Protein AF-A0AAW5AXP6-F1 (afdb_monomer)

Organism: Phocaeicola vulgatus (NCBI:txid821)

Radius of gyration: 20.35 Å; Cα contacts (8 Å, |Δi|>4): 38; chains: 1; bounding box: 52×45×54 Å

Solvent-accessible surface area (backbone atoms only — not comparable to full-atom values): 6109 Å² total; per-residue (Å²): 134,83,85,73,76,90,80,73,58,66,54,78,77,42,66,48,64,52,76,54,97,79,28,42,34,30,68,86,73,47,79,47,78,80,80,91,79,89,75,81,63,88,90,73,67,51,72,70,58,48,50,54,52,51,54,48,51,53,52,59,60,69,71,51,62,88,90,67,82,88,84,87,84,87,83,89,79,90,78,84,88,72,82,89,74,133

Foldseek 3Di:
DDPDPPDDDPVVVAQFDDQDPQWTAGVVGDIHHDDDDDDDDPPPDDPVRVVVVVVVVVVVVVPDDPPDDDDDDDDDDDDDDDDPDD

Structure (mmCIF, N/CA/C/O backbone):
data_AF-A0AAW5AXP6-F1
#
_entry.id   AF-A0AAW5AXP6-F1
#
loop_
_atom_site.group_PDB
_atom_site.id
_atom_site.type_symbol
_atom_site.label_atom_id
_atom_site.label_alt_id
_atom_site.label_comp_id
_atom_site.label_asym_id
_atom_site.label_entity_id
_atom_site.label_seq_id
_atom_site.pdbx_PDB_ins_code
_atom_site.Cartn_x
_atom_site.Cartn_y
_atom_site.Cartn_z
_atom_site.occupancy
_atom_site.B_iso_or_equiv
_atom_site.auth_seq_id
_atom_site.auth_comp_id
_atom_site.auth_asym_id
_atom_site.auth_atom_id
_atom_site.pdbx_PDB_model_num
ATOM 1 N N . MET A 1 1 ? 2.091 36.198 -33.650 1.00 42.72 1 MET A N 1
ATOM 2 C CA . MET A 1 1 ? 2.784 35.017 -33.090 1.00 42.72 1 MET A CA 1
ATOM 3 C C . MET A 1 1 ? 1.769 34.245 -32.262 1.00 42.72 1 MET A C 1
ATOM 5 O O . MET A 1 1 ? 1.231 34.817 -31.324 1.00 42.72 1 MET A O 1
ATOM 9 N N . ARG A 1 2 ? 1.387 33.028 -32.673 1.00 45.03 2 ARG A N 1
ATOM 10 C CA . ARG A 1 2 ? 0.414 32.216 -31.922 1.00 45.03 2 ARG A CA 1
ATOM 11 C C . ARG A 1 2 ? 1.119 31.653 -30.690 1.00 45.03 2 ARG A C 1
ATOM 13 O O . ARG A 1 2 ? 2.152 31.011 -30.837 1.00 45.03 2 ARG A O 1
ATOM 20 N N . ASN A 1 3 ? 0.578 31.919 -29.503 1.00 51.81 3 ASN A N 1
ATOM 21 C CA . ASN A 1 3 ? 0.983 31.236 -28.278 1.00 51.81 3 ASN A CA 1
ATOM 22 C C . ASN A 1 3 ? 0.705 29.740 -28.464 1.00 51.81 3 ASN A C 1
ATOM 24 O O . ASN A 1 3 ? -0.450 29.318 -28.472 1.00 51.81 3 ASN A O 1
ATOM 28 N N . VAL A 1 4 ? 1.756 28.951 -28.672 1.00 59.19 4 VAL A N 1
ATOM 29 C CA . VAL A 1 4 ? 1.670 27.494 -28.591 1.00 59.19 4 VAL A CA 1
ATOM 30 C C . VAL A 1 4 ? 1.669 27.183 -27.102 1.00 59.19 4 VAL A C 1
ATOM 32 O O . VAL A 1 4 ? 2.673 27.401 -26.426 1.00 59.19 4 VAL A O 1
ATOM 35 N N . LEU A 1 5 ? 0.527 26.754 -26.564 1.00 61.12 5 LEU A N 1
ATOM 36 C CA . LEU A 1 5 ? 0.470 26.233 -25.202 1.00 61.12 5 LEU A CA 1
ATOM 37 C C . LEU A 1 5 ? 1.541 25.137 -25.084 1.00 61.12 5 LEU A C 1
ATOM 39 O O . LEU A 1 5 ? 1.537 24.197 -25.878 1.00 61.12 5 LEU A O 1
ATOM 43 N N . LYS A 1 6 ? 2.464 25.258 -24.117 1.00 69.00 6 LYS A N 1
ATOM 44 C CA . LYS A 1 6 ? 3.421 24.200 -23.735 1.00 69.00 6 LYS A CA 1
ATOM 45 C C . LYS A 1 6 ? 2.673 23.050 -23.040 1.00 69.00 6 LYS A C 1
ATOM 47 O O . LYS A 1 6 ? 2.942 22.725 -21.889 1.00 69.00 6 LYS A O 1
ATOM 52 N N . ALA A 1 7 ? 1.669 22.492 -23.704 1.00 71.94 7 ALA A N 1
ATOM 53 C CA . ALA A 1 7 ? 1.040 21.259 -23.280 1.00 71.94 7 ALA A CA 1
ATOM 54 C C . ALA A 1 7 ? 1.984 20.122 -23.677 1.00 71.94 7 ALA A C 1
ATOM 56 O O . ALA A 1 7 ? 2.290 19.922 -24.851 1.00 71.94 7 ALA A O 1
ATOM 57 N N . GLU A 1 8 ? 2.502 19.431 -22.675 1.00 75.62 8 GLU A N 1
ATOM 58 C CA . GLU A 1 8 ? 3.395 18.290 -22.811 1.00 75.62 8 GLU A CA 1
ATOM 59 C C . GLU A 1 8 ? 2.703 17.119 -22.118 1.00 75.62 8 GLU A C 1
ATOM 61 O O . GLU A 1 8 ? 2.028 17.320 -21.104 1.00 75.62 8 GLU A O 1
ATOM 66 N N . THR A 1 9 ? 2.792 15.919 -22.689 1.00 81.88 9 THR A N 1
ATOM 67 C CA . THR A 1 9 ? 2.078 14.766 -22.138 1.00 81.88 9 THR A CA 1
ATOM 68 C C . THR A 1 9 ? 2.714 14.319 -20.822 1.00 81.88 9 THR A C 1
ATOM 70 O O . THR A 1 9 ? 3.894 14.583 -20.556 1.00 81.88 9 THR A O 1
ATOM 73 N N . LEU A 1 10 ? 1.930 13.661 -19.968 1.00 82.44 10 LEU A N 1
ATOM 74 C CA . LEU A 1 10 ? 2.378 13.254 -18.638 1.00 82.44 10 LEU A CA 1
ATOM 75 C C . LEU A 1 10 ? 3.585 12.308 -18.723 1.00 82.4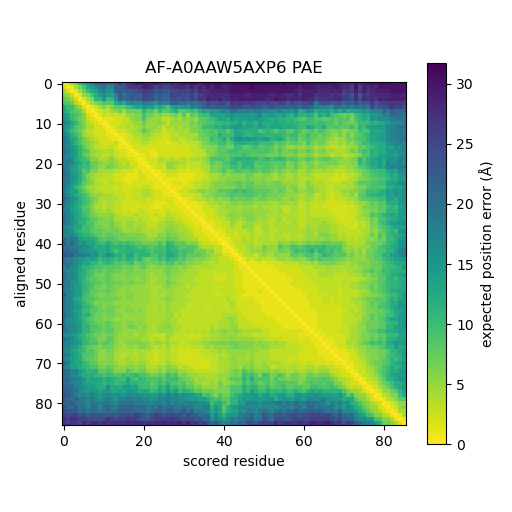4 10 LEU A C 1
ATOM 77 O O . LEU A 1 10 ? 4.548 12.474 -17.980 1.00 82.44 10 LEU A O 1
ATOM 81 N N . GLU A 1 11 ? 3.586 11.396 -19.694 1.00 82.50 11 GLU A N 1
ATOM 82 C CA . GLU A 1 11 ? 4.649 10.409 -19.931 1.00 82.50 11 GLU A CA 1
ATOM 83 C C . GLU A 1 11 ? 5.953 11.045 -20.416 1.00 82.50 11 GLU A C 1
ATOM 85 O O . GLU A 1 11 ? 7.029 10.454 -20.322 1.00 82.50 11 GLU A O 1
ATOM 90 N N . ARG A 1 12 ? 5.882 12.260 -20.964 1.00 80.62 12 ARG A N 1
ATOM 91 C CA . ARG A 1 12 ? 7.065 13.020 -21.364 1.00 80.62 12 ARG A CA 1
ATOM 92 C C . ARG A 1 12 ? 7.663 13.801 -20.191 1.00 80.62 12 ARG A C 1
ATOM 94 O O . ARG A 1 12 ? 8.867 14.035 -20.180 1.00 80.62 12 ARG A O 1
ATOM 101 N N . ARG A 1 13 ? 6.840 14.174 -19.209 1.00 84.94 13 ARG A N 1
ATOM 102 C CA . ARG A 1 13 ? 7.237 14.960 -18.030 1.00 84.94 13 ARG A CA 1
ATOM 103 C C . ARG A 1 13 ? 7.653 14.097 -16.836 1.00 84.94 13 ARG A C 1
ATOM 105 O O . ARG A 1 13 ? 8.496 14.520 -16.053 1.00 84.94 13 ARG A O 1
ATOM 112 N N . PHE A 1 14 ? 7.067 12.911 -16.717 1.00 85.69 14 PHE A N 1
ATOM 113 C CA . PHE A 1 14 ? 7.336 11.916 -15.682 1.00 85.69 14 PHE A CA 1
ATOM 114 C C . PHE A 1 14 ? 7.900 10.638 -16.316 1.00 85.69 14 PHE A C 1
ATOM 116 O O . PHE A 1 14 ? 7.656 10.395 -17.500 1.00 85.69 14 PHE A O 1
ATOM 123 N N . PRO A 1 15 ? 8.636 9.797 -15.568 1.00 88.25 15 PRO A N 1
ATOM 124 C CA . PRO A 1 15 ? 9.218 8.560 -16.090 1.00 88.25 15 PRO A CA 1
ATOM 125 C C . PRO A 1 15 ? 8.164 7.451 -16.273 1.00 88.25 15 PRO A C 1
ATOM 127 O O . PRO A 1 15 ? 8.374 6.325 -15.852 1.00 88.25 15 PRO A O 1
ATOM 130 N N . LEU A 1 16 ? 7.018 7.745 -16.894 1.00 90.81 16 LEU A N 1
ATOM 131 C CA . LEU A 1 16 ? 5.960 6.769 -17.170 1.00 90.81 16 LEU A CA 1
ATOM 132 C C . LEU A 1 16 ? 6.221 6.093 -18.518 1.00 90.81 16 LEU A C 1
ATOM 134 O O . LEU A 1 16 ? 6.447 6.780 -19.519 1.00 90.81 16 LEU A O 1
ATOM 138 N N . LEU A 1 17 ? 6.190 4.763 -18.540 1.00 91.81 17 LEU A N 1
ATOM 139 C CA . LEU A 1 17 ? 6.309 3.958 -19.753 1.00 91.81 17 LEU A CA 1
ATOM 140 C C . LEU A 1 17 ? 4.929 3.516 -20.252 1.00 91.81 17 LEU A C 1
ATOM 142 O O . LEU A 1 17 ? 4.563 3.827 -21.383 1.00 91.81 17 LEU A O 1
ATOM 146 N N . SER A 1 18 ? 4.165 2.820 -19.411 1.00 91.81 18 SER A N 1
ATOM 147 C CA . SER A 1 18 ? 2.835 2.299 -19.742 1.00 91.81 18 SER A CA 1
ATOM 148 C C . SER A 1 18 ? 2.012 2.028 -18.477 1.00 91.81 18 SER A C 1
ATOM 150 O O . SER A 1 18 ? 2.530 2.040 -17.358 1.00 91.81 18 SER A O 1
ATOM 152 N N . VAL A 1 19 ? 0.708 1.801 -18.659 1.00 91.31 19 VAL A N 1
ATOM 153 C CA . VAL A 1 19 ? -0.176 1.252 -17.624 1.00 91.31 19 VAL A CA 1
ATOM 154 C C . VAL A 1 19 ? -0.703 -0.082 -18.129 1.00 91.31 19 VAL A C 1
ATOM 156 O O . VAL A 1 19 ? -1.415 -0.131 -19.131 1.00 91.31 19 VAL A O 1
ATOM 159 N N . GLU A 1 20 ? -0.350 -1.160 -17.441 1.00 89.56 20 GLU A N 1
ATOM 160 C CA . GLU A 1 20 ? -0.637 -2.535 -17.845 1.00 89.56 20 GLU A CA 1
ATOM 161 C C . GLU A 1 20 ? -1.235 -3.290 -16.665 1.00 89.56 20 GLU A C 1
ATOM 163 O O . GLU A 1 20 ? -0.696 -3.264 -15.562 1.00 89.56 20 GLU A O 1
ATOM 168 N N . ASN A 1 21 ? -2.383 -3.940 -16.875 1.00 88.38 21 ASN A N 1
ATOM 169 C CA . ASN A 1 21 ? -3.044 -4.767 -15.858 1.00 88.38 21 ASN A CA 1
ATOM 170 C C . ASN A 1 21 ? -3.263 -4.047 -14.506 1.00 88.38 21 ASN A C 1
ATOM 172 O O . ASN A 1 21 ? -3.207 -4.670 -13.450 1.00 88.38 21 ASN A O 1
ATOM 176 N N . GLY A 1 22 ? -3.504 -2.730 -14.532 1.00 85.56 22 GLY A N 1
ATOM 177 C CA . GLY A 1 22 ? -3.684 -1.911 -13.325 1.00 85.56 22 GLY A CA 1
ATOM 178 C C . GLY A 1 22 ? -2.383 -1.515 -12.613 1.00 85.56 22 GLY A C 1
ATOM 179 O O . GLY A 1 22 ? -2.436 -0.916 -11.543 1.00 85.56 22 GLY A O 1
ATOM 180 N N . CYS A 1 23 ? -1.227 -1.816 -13.201 1.00 91.06 23 CYS A N 1
ATOM 181 C CA . CYS A 1 23 ? 0.088 -1.426 -12.708 1.00 91.06 23 CYS A CA 1
ATOM 182 C C . CYS A 1 23 ? 0.683 -0.327 -13.592 1.00 91.06 23 CYS A C 1
ATOM 184 O O . CYS A 1 23 ? 0.494 -0.319 -14.808 1.00 91.06 23 CYS A O 1
ATOM 186 N N . ILE A 1 24 ? 1.429 0.590 -12.985 1.00 92.81 24 ILE A N 1
ATOM 187 C CA . ILE A 1 24 ? 2.207 1.603 -13.697 1.00 92.81 24 ILE A CA 1
ATOM 188 C C . ILE A 1 24 ? 3.618 1.056 -13.889 1.00 92.81 24 ILE A C 1
ATOM 190 O O . ILE A 1 24 ? 4.269 0.664 -12.919 1.00 92.81 24 ILE A O 1
ATOM 194 N N . VAL A 1 25 ? 4.091 1.066 -15.131 1.00 93.94 25 VAL A N 1
ATOM 195 C CA . VAL A 1 25 ? 5.463 0.700 -15.486 1.00 93.94 25 VAL A CA 1
ATOM 196 C C . VAL A 1 25 ? 6.252 1.980 -15.733 1.00 93.94 25 VAL A C 1
ATOM 198 O O . VAL A 1 25 ? 5.817 2.841 -16.506 1.00 93.94 25 VAL A O 1
ATOM 201 N N . SER A 1 26 ? 7.397 2.130 -15.068 1.00 93.38 26 SER A N 1
ATOM 202 C CA . SER A 1 26 ? 8.288 3.275 -15.259 1.00 93.38 26 SER A CA 1
ATOM 203 C C . SER A 1 26 ? 9.294 3.027 -16.390 1.00 93.38 26 SER A C 1
ATOM 205 O O . SER A 1 26 ? 9.586 1.890 -16.765 1.00 93.38 26 SER A O 1
ATOM 207 N N . LYS A 1 27 ? 9.861 4.103 -16.944 1.00 93.12 27 LYS A N 1
ATOM 208 C CA . LYS A 1 27 ? 10.966 4.019 -17.921 1.00 93.12 27 LYS A CA 1
ATOM 209 C C . LYS A 1 27 ? 12.255 3.464 -17.314 1.00 93.12 27 LYS A C 1
ATOM 211 O O . LYS A 1 27 ? 13.089 2.948 -18.052 1.00 93.12 27 LYS A O 1
ATOM 216 N N . ASP A 1 28 ? 12.378 3.550 -15.996 1.00 91.81 28 ASP A N 1
ATOM 217 C CA . ASP A 1 28 ? 13.516 3.068 -15.217 1.00 91.81 28 ASP A CA 1
ATOM 218 C C . ASP A 1 28 ? 13.309 1.613 -14.741 1.00 91.81 28 ASP A C 1
ATOM 220 O O . ASP A 1 28 ? 14.091 1.098 -13.948 1.00 91.81 28 ASP A O 1
ATOM 224 N N . ALA A 1 29 ? 12.292 0.930 -15.291 1.00 89.12 29 ALA A N 1
ATOM 225 C CA . ALA A 1 29 ? 11.903 -0.451 -14.999 1.00 89.12 29 ALA A CA 1
ATOM 226 C C . ALA A 1 29 ? 11.347 -0.688 -13.581 1.00 89.12 29 ALA A C 1
ATOM 228 O O . ALA A 1 29 ? 11.346 -1.820 -13.095 1.00 89.12 29 ALA A O 1
ATOM 229 N N . ASP A 1 30 ? 10.800 0.351 -12.950 1.00 91.00 30 ASP A N 1
ATOM 230 C CA . ASP A 1 30 ? 10.030 0.212 -11.715 1.00 91.00 30 ASP A CA 1
ATOM 231 C C . ASP A 1 30 ? 8.590 -0.213 -12.016 1.00 91.00 30 ASP A C 1
ATOM 233 O O . ASP A 1 30 ? 7.961 0.258 -12.970 1.00 91.00 30 ASP A O 1
ATOM 237 N N . LEU A 1 31 ? 8.038 -1.057 -11.145 1.00 92.31 31 LEU A N 1
ATOM 238 C CA . LEU A 1 31 ? 6.636 -1.457 -11.169 1.00 92.31 31 LEU A CA 1
ATOM 239 C C . LEU A 1 31 ? 5.916 -0.852 -9.963 1.00 92.31 31 LEU A C 1
ATOM 241 O O . LEU A 1 31 ? 6.262 -1.140 -8.819 1.00 92.31 31 LEU A O 1
ATOM 245 N N . THR A 1 32 ? 4.897 -0.031 -10.210 1.00 93.12 32 THR A 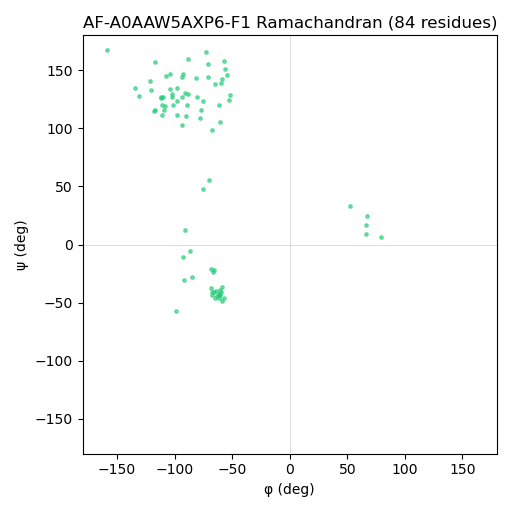N 1
ATOM 246 C CA . THR A 1 32 ? 4.067 0.565 -9.155 1.00 93.12 32 THR A CA 1
ATOM 247 C C . THR A 1 32 ? 2.655 -0.001 -9.210 1.00 93.12 32 THR A C 1
ATOM 249 O O . THR A 1 32 ? 1.990 0.065 -10.245 1.00 93.12 32 THR A O 1
ATOM 252 N N . VAL A 1 33 ? 2.177 -0.512 -8.077 1.00 91.62 33 VAL A N 1
ATOM 253 C CA . VAL A 1 33 ? 0.793 -0.970 -7.898 1.00 91.62 33 VAL A CA 1
ATOM 254 C C . VAL A 1 33 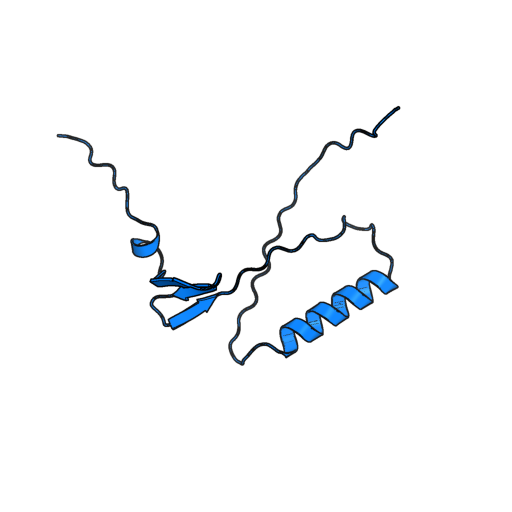? 0.096 -0.023 -6.930 1.00 91.62 33 VAL A C 1
ATOM 256 O O . VAL A 1 33 ? 0.598 0.216 -5.832 1.00 91.62 33 VAL A O 1
ATOM 259 N N . ALA A 1 34 ? -1.043 0.529 -7.343 1.00 90.31 34 ALA A N 1
ATOM 260 C CA . ALA A 1 34 ? -1.839 1.431 -6.521 1.00 90.31 34 ALA A CA 1
ATOM 261 C C . ALA A 1 34 ? -3.072 0.703 -5.981 1.00 90.31 34 ALA A C 1
ATOM 263 O O . ALA A 1 34 ? -3.779 0.029 -6.728 1.00 90.31 34 ALA A O 1
ATOM 264 N N . PHE A 1 35 ? -3.334 0.871 -4.686 1.00 87.81 35 PHE A N 1
ATOM 265 C CA . PHE A 1 35 ? -4.518 0.340 -4.023 1.00 87.81 35 PHE A CA 1
ATOM 266 C C . PHE A 1 35 ? -5.308 1.490 -3.416 1.00 87.81 35 PHE A C 1
ATOM 268 O O . PHE A 1 35 ? -4.742 2.349 -2.739 1.00 87.81 35 PHE A O 1
ATOM 275 N N . GLU A 1 36 ? -6.615 1.478 -3.642 1.00 89.25 36 GLU A N 1
ATOM 276 C CA . GLU A 1 36 ? -7.552 2.323 -2.916 1.00 89.25 36 GLU A CA 1
ATOM 277 C C . GLU A 1 36 ? -8.051 1.555 -1.692 1.00 89.25 36 GLU A C 1
ATOM 279 O O . GLU A 1 36 ? -8.435 0.387 -1.794 1.00 89.25 36 GLU A O 1
ATOM 284 N N . VAL A 1 37 ? -8.001 2.196 -0.527 1.00 87.12 37 VAL A N 1
ATOM 285 C CA . VAL A 1 37 ? -8.474 1.624 0.735 1.00 87.12 37 VAL A CA 1
ATOM 286 C C . VAL A 1 37 ? -9.309 2.656 1.475 1.00 87.12 37 VAL A C 1
ATOM 288 O O . VAL A 1 37 ? -8.906 3.811 1.604 1.00 87.12 37 VAL A O 1
ATOM 291 N N . GLU A 1 38 ? -10.458 2.230 1.988 1.00 86.56 38 GLU A N 1
ATOM 292 C CA . GLU A 1 38 ? -11.268 3.033 2.898 1.00 86.56 38 GLU A CA 1
ATOM 293 C C . GLU A 1 38 ? -10.815 2.742 4.331 1.00 86.56 38 GLU A C 1
ATOM 295 O O . GLU A 1 38 ? -10.813 1.591 4.777 1.00 86.56 38 GLU A O 1
ATOM 300 N N . LEU A 1 39 ? -10.360 3.780 5.034 1.00 84.88 39 LEU A N 1
ATOM 301 C CA . LEU A 1 39 ? -9.965 3.661 6.431 1.00 84.88 39 LEU A CA 1
ATOM 302 C C . LEU A 1 39 ? -11.139 4.002 7.352 1.00 84.88 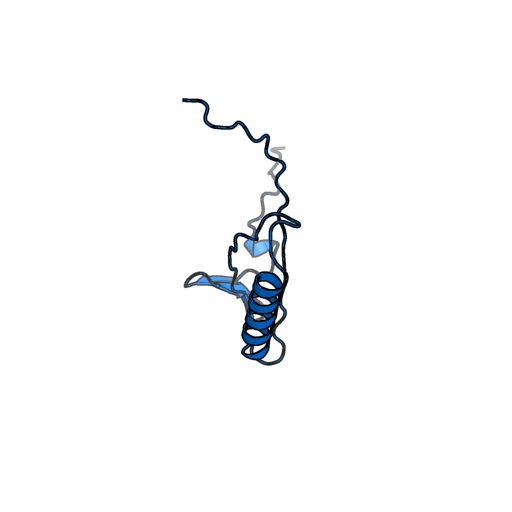39 LEU A C 1
ATOM 304 O O . LEU A 1 39 ? -11.921 4.895 7.025 1.00 84.88 39 LEU A O 1
ATOM 308 N N . PRO A 1 40 ? -11.231 3.352 8.527 1.00 84.31 40 PRO A N 1
ATOM 309 C CA . PR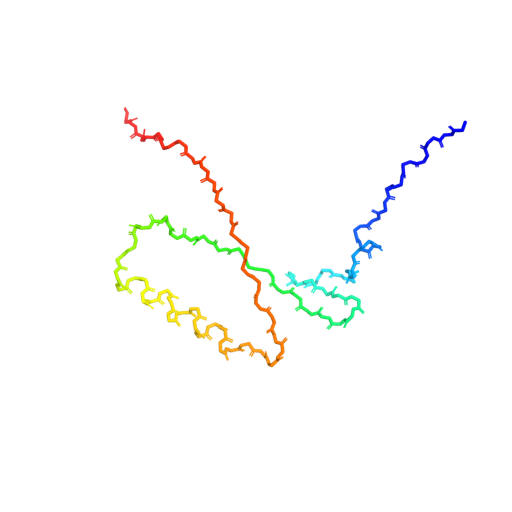O A 1 40 ? -12.198 3.733 9.544 1.00 84.31 40 PRO A CA 1
ATOM 310 C C . PRO A 1 40 ? -12.049 5.202 9.940 1.00 84.31 40 PRO A C 1
ATOM 312 O O . PRO A 1 40 ? -10.944 5.757 9.933 1.00 84.31 40 PRO A O 1
ATOM 315 N N . GLU A 1 41 ? -13.155 5.811 10.361 1.00 81.62 41 GLU A N 1
ATOM 316 C CA . GLU A 1 41 ? -13.128 7.160 10.911 1.00 81.62 41 GLU A CA 1
ATOM 317 C C . GLU A 1 41 ? -12.209 7.213 12.143 1.00 81.62 41 GLU A C 1
ATOM 319 O O . GLU A 1 41 ? -12.135 6.282 12.956 1.00 81.62 41 GLU A O 1
ATOM 324 N N . LEU A 1 42 ? -11.481 8.322 12.275 1.00 76.00 42 LEU A N 1
ATOM 325 C CA . LEU A 1 42 ? -10.556 8.544 13.379 1.00 76.00 42 LEU A CA 1
ATOM 326 C C . LEU A 1 42 ? -11.255 8.307 14.724 1.00 76.00 42 LEU A C 1
ATOM 328 O O . LEU A 1 42 ? -12.298 8.886 15.006 1.00 76.00 42 LEU A O 1
ATOM 332 N N . TYR A 1 43 ? -10.636 7.479 15.567 1.00 78.50 43 TYR A N 1
ATOM 333 C CA . TYR A 1 43 ? -11.106 7.149 16.919 1.00 78.50 43 TYR A CA 1
ATOM 334 C C . TYR A 1 43 ? -12.422 6.359 17.006 1.00 78.50 43 TYR A C 1
ATOM 336 O O . TYR A 1 43 ? -13.004 6.284 18.086 1.00 78.50 43 TYR A O 1
ATOM 344 N N . THR A 1 44 ? -12.872 5.733 15.916 1.00 86.00 44 THR A N 1
ATOM 345 C CA . THR A 1 44 ? -14.081 4.882 15.935 1.00 86.00 44 THR A CA 1
ATOM 346 C C . THR A 1 44 ? -13.809 3.401 16.192 1.00 86.00 44 THR A C 1
ATOM 348 O O . THR A 1 44 ? -14.745 2.653 16.456 1.00 86.00 44 THR A O 1
ATOM 351 N N . VAL A 1 45 ? -12.542 2.976 16.159 1.00 90.31 45 VAL A N 1
ATOM 352 C CA . VAL A 1 45 ? -12.148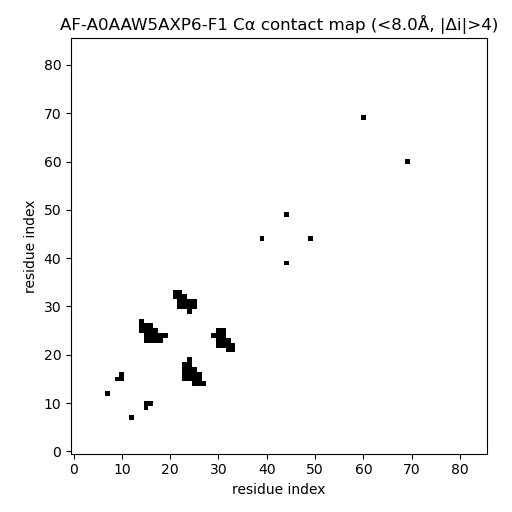 1.568 16.315 1.00 90.31 45 VAL A CA 1
ATOM 353 C C . VAL A 1 45 ? -11.800 1.208 17.757 1.00 90.31 45 VAL A C 1
ATOM 355 O O . VAL A 1 45 ? -11.189 1.991 18.490 1.00 90.31 45 VAL A O 1
ATOM 358 N N . THR A 1 46 ? -12.152 -0.012 18.151 1.00 93.69 46 THR A N 1
ATOM 359 C CA . THR A 1 46 ? -11.713 -0.631 19.407 1.00 93.69 46 THR A CA 1
ATOM 360 C C . THR A 1 46 ? -10.235 -1.034 19.346 1.00 93.69 46 THR A C 1
ATOM 362 O O . THR A 1 46 ? -9.626 -1.103 18.277 1.00 93.69 46 THR A O 1
ATOM 365 N N . ALA A 1 47 ? -9.638 -1.324 20.506 1.00 93.44 47 ALA A N 1
ATOM 366 C CA . ALA A 1 47 ? -8.247 -1.774 20.577 1.00 93.44 47 ALA A CA 1
ATOM 367 C C . ALA A 1 47 ? -8.007 -3.074 19.786 1.00 93.44 47 ALA A C 1
ATOM 369 O O . ALA A 1 47 ? -7.010 -3.182 19.073 1.00 93.44 47 ALA A O 1
ATOM 370 N N . ASP A 1 48 ? -8.942 -4.025 19.862 1.00 95.19 48 ASP A N 1
ATOM 371 C CA . ASP A 1 48 ? -8.834 -5.314 19.171 1.00 95.19 48 ASP A CA 1
ATOM 372 C C . ASP A 1 48 ? -8.911 -5.149 17.643 1.00 95.19 48 ASP A C 1
ATOM 374 O O . ASP A 1 48 ? -8.140 -5.765 16.904 1.00 95.19 48 ASP A O 1
ATOM 378 N N . GLU A 1 49 ? -9.794 -4.273 17.154 1.00 92.88 49 GLU A N 1
ATOM 379 C CA . GLU A 1 49 ? -9.900 -3.944 15.725 1.00 92.88 49 GLU A CA 1
ATOM 380 C C . GLU A 1 49 ? -8.643 -3.241 15.208 1.00 92.88 49 GLU A C 1
ATOM 382 O O . GLU A 1 49 ? -8.151 -3.553 14.117 1.00 92.88 49 GLU A O 1
ATOM 387 N N . TYR A 1 50 ? -8.088 -2.320 16.001 1.00 90.94 50 TYR A N 1
ATOM 388 C CA . TYR A 1 50 ? -6.840 -1.646 15.664 1.00 90.94 50 TYR A CA 1
ATOM 389 C C . TYR A 1 50 ? -5.680 -2.642 15.536 1.00 90.94 50 TYR A C 1
ATOM 391 O O . TYR A 1 50 ? -4.941 -2.598 14.550 1.00 90.94 50 TYR A O 1
ATOM 399 N N . GLU A 1 51 ? -5.546 -3.573 16.482 1.00 94.19 51 GLU A N 1
ATOM 400 C CA . GLU A 1 51 ? -4.492 -4.592 16.458 1.00 94.19 51 GLU A CA 1
ATOM 401 C C . GLU A 1 51 ? -4.640 -5.538 15.257 1.00 94.19 51 GLU A C 1
ATOM 403 O O . GLU A 1 51 ? -3.659 -5.856 14.578 1.00 94.19 51 GLU A O 1
ATOM 408 N N . ALA A 1 52 ? -5.870 -5.937 14.921 1.00 93.94 52 ALA A N 1
ATOM 409 C CA . ALA A 1 52 ? -6.140 -6.752 13.739 1.00 93.94 52 ALA A CA 1
ATOM 410 C C . ALA A 1 52 ? -5.740 -6.034 12.433 1.00 93.94 52 ALA A C 1
ATOM 412 O O . ALA A 1 52 ? -5.109 -6.637 11.551 1.00 93.94 52 ALA A O 1
ATOM 413 N N . MET A 1 53 ? -6.051 -4.740 12.315 1.00 92.12 53 MET A N 1
ATOM 414 C CA . MET A 1 53 ? -5.653 -3.912 11.173 1.00 92.12 53 MET A CA 1
ATOM 415 C C . MET A 1 53 ? -4.128 -3.752 11.104 1.00 92.12 53 MET A C 1
ATOM 417 O O . MET A 1 53 ? -3.531 -3.953 10.043 1.00 92.12 53 MET A O 1
ATOM 421 N N . HIS A 1 54 ? -3.484 -3.450 12.232 1.00 91.94 54 HIS A N 1
ATOM 422 C CA . HIS A 1 54 ? -2.031 -3.320 12.334 1.00 91.94 54 HIS A CA 1
ATOM 423 C C . HIS A 1 54 ? -1.312 -4.614 11.923 1.00 91.94 54 HIS A C 1
ATOM 425 O O . HIS A 1 54 ? -0.424 -4.604 11.064 1.00 91.94 54 HIS A O 1
ATOM 431 N N . SER A 1 55 ? -1.758 -5.750 12.460 1.00 95.38 55 SER A N 1
ATOM 432 C CA . SER A 1 55 ? -1.250 -7.078 12.118 1.00 95.38 55 SER A CA 1
ATOM 433 C C . SER A 1 55 ? -1.400 -7.403 10.628 1.00 95.38 55 SER A C 1
ATOM 435 O O . SER A 1 55 ? -0.522 -8.040 10.038 1.00 95.38 55 SER A O 1
ATOM 437 N N . SER A 1 56 ? -2.490 -6.961 9.996 1.00 93.00 56 SER A N 1
ATOM 438 C CA . SER A 1 56 ? -2.716 -7.145 8.557 1.00 93.00 56 SER A CA 1
ATOM 439 C C . SER A 1 56 ? -1.731 -6.327 7.718 1.00 93.00 56 SER A C 1
ATOM 441 O O . SER A 1 56 ? -1.118 -6.873 6.799 1.00 93.00 56 SER A O 1
ATOM 443 N N . TRP A 1 57 ? -1.486 -5.065 8.087 1.00 91.88 57 TRP A N 1
ATOM 444 C CA . TRP A 1 57 ? -0.473 -4.222 7.441 1.00 91.88 57 TRP A CA 1
ATOM 445 C C . TRP A 1 57 ? 0.937 -4.799 7.570 1.00 91.88 57 TRP A C 1
ATOM 447 O O . TRP A 1 57 ? 1.663 -4.862 6.578 1.00 91.88 57 TRP A O 1
ATOM 457 N N . ILE A 1 58 ? 1.315 -5.294 8.753 1.00 94.88 58 ILE A N 1
ATOM 458 C CA . ILE A 1 58 ? 2.618 -5.946 8.950 1.00 94.88 58 ILE A CA 1
ATOM 459 C C . ILE A 1 58 ? 2.784 -7.130 7.995 1.00 94.88 58 ILE A C 1
ATOM 461 O O . ILE A 1 58 ? 3.842 -7.287 7.386 1.00 94.88 58 ILE A O 1
ATOM 465 N N . LYS A 1 59 ? 1.760 -7.980 7.865 1.00 94.44 59 LYS A N 1
ATOM 466 C CA . LYS A 1 59 ? 1.808 -9.138 6.962 1.00 94.44 59 LYS A CA 1
ATOM 467 C C . LYS A 1 59 ? 1.942 -8.702 5.505 1.00 94.44 59 LYS A C 1
ATOM 469 O O . LYS A 1 59 ? 2.780 -9.257 4.803 1.00 94.44 59 LYS A O 1
ATOM 474 N N . ALA A 1 60 ? 1.172 -7.700 5.080 1.00 91.31 60 ALA A N 1
ATOM 475 C CA . ALA A 1 60 ? 1.226 -7.171 3.720 1.00 91.31 60 ALA A CA 1
ATOM 476 C C . ALA A 1 60 ? 2.613 -6.610 3.372 1.00 91.31 60 ALA A C 1
ATOM 478 O O . ALA A 1 60 ? 3.146 -6.911 2.311 1.00 91.31 60 ALA A O 1
ATOM 479 N N . VAL A 1 61 ? 3.241 -5.860 4.281 1.00 91.75 61 VAL A N 1
ATOM 480 C CA . VAL A 1 61 ? 4.587 -5.310 4.050 1.00 91.75 61 VAL A CA 1
ATOM 481 C C . VAL A 1 61 ? 5.646 -6.415 4.022 1.00 91.75 61 VAL A C 1
ATOM 483 O O . VAL A 1 61 ? 6.565 -6.366 3.212 1.00 91.75 61 VAL A O 1
ATOM 486 N N . LYS A 1 62 ? 5.510 -7.446 4.865 1.00 92.88 62 LYS A N 1
ATOM 487 C CA . LYS A 1 62 ? 6.472 -8.559 4.937 1.00 92.88 62 LYS A CA 1
ATOM 488 C C . LYS A 1 62 ? 6.519 -9.439 3.690 1.00 92.88 62 LYS A C 1
ATOM 490 O O . LYS A 1 62 ? 7.523 -10.115 3.496 1.00 92.88 62 LYS A O 1
ATOM 495 N N . VAL A 1 63 ? 5.453 -9.484 2.891 1.00 94.62 63 VAL A N 1
ATOM 496 C CA . VAL A 1 63 ? 5.423 -10.291 1.657 1.00 94.62 63 VAL A CA 1
ATOM 497 C C . VAL A 1 63 ? 5.977 -9.547 0.443 1.00 94.62 63 VAL A C 1
ATOM 499 O O . VAL A 1 63 ? 6.084 -10.140 -0.629 1.00 94.62 63 VAL A O 1
ATOM 502 N N . LEU A 1 64 ? 6.312 -8.262 0.584 1.00 92.25 64 LEU A N 1
ATOM 503 C CA . LEU A 1 64 ? 6.855 -7.479 -0.516 1.00 92.25 64 LEU A CA 1
ATOM 504 C C . LEU A 1 64 ? 8.291 -7.916 -0.850 1.00 92.25 64 LEU A C 1
ATOM 506 O O . LEU A 1 64 ? 9.060 -8.239 0.059 1.00 92.25 64 LEU A O 1
ATOM 510 N N . PRO A 1 65 ? 8.678 -7.900 -2.138 1.00 93.81 65 PRO A N 1
ATOM 511 C CA . PRO A 1 65 ? 10.055 -8.144 -2.552 1.00 93.81 65 PRO A CA 1
ATOM 512 C C . PRO A 1 65 ? 11.052 -7.173 -1.911 1.00 93.81 65 PRO A C 1
ATOM 514 O O . PRO A 1 65 ? 10.700 -6.049 -1.536 1.00 93.81 65 PRO A O 1
ATOM 517 N N . GLU A 1 66 ? 12.322 -7.575 -1.857 1.00 92.56 66 GLU A N 1
ATOM 518 C CA . GLU A 1 66 ? 13.406 -6.678 -1.454 1.00 92.56 66 GLU A CA 1
ATOM 519 C C . GLU A 1 66 ? 13.418 -5.405 -2.314 1.00 92.56 66 GLU A C 1
ATOM 521 O O . GLU A 1 66 ? 13.080 -5.431 -3.496 1.00 92.56 66 GLU A O 1
ATOM 526 N N . HIS A 1 67 ? 13.794 -4.282 -1.697 1.00 91.06 67 HIS A N 1
ATOM 527 C CA . HIS A 1 67 ? 13.803 -2.944 -2.307 1.00 91.06 67 HIS A CA 1
ATOM 528 C C . HIS A 1 67 ? 12.428 -2.360 -2.678 1.00 91.06 67 HIS A C 1
ATOM 530 O O . HIS A 1 67 ? 12.369 -1.286 -3.275 1.00 91.06 67 HIS A O 1
ATOM 536 N N . SER A 1 68 ? 11.325 -2.992 -2.269 1.00 93.25 68 SER A N 1
ATOM 537 C CA . SER A 1 68 ? 9.994 -2.392 -2.406 1.00 93.25 68 SER A CA 1
ATOM 538 C C . SER A 1 68 ? 9.851 -1.138 -1.541 1.00 93.25 68 SER A C 1
ATOM 540 O O . SER A 1 68 ? 10.233 -1.125 -0.368 1.00 93.25 68 SER A O 1
ATOM 542 N N . VAL A 1 69 ? 9.232 -0.098 -2.101 1.00 92.44 69 VAL A N 1
ATOM 543 C CA . VAL A 1 69 ? 8.876 1.132 -1.384 1.00 92.44 69 VAL A CA 1
ATOM 544 C C . VAL A 1 69 ? 7.362 1.191 -1.229 1.00 92.44 69 VAL A C 1
ATOM 546 O O . VAL A 1 69 ? 6.626 1.081 -2.206 1.00 92.44 69 VAL A O 1
ATOM 549 N N . VAL A 1 70 ? 6.892 1.382 0.005 1.00 92.19 70 VAL A N 1
ATOM 550 C CA . VAL A 1 70 ? 5.466 1.558 0.301 1.00 92.19 7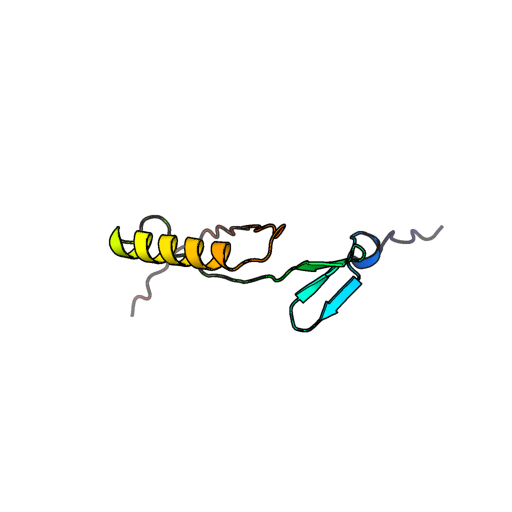0 VAL A CA 1
ATOM 551 C C . VAL A 1 70 ? 5.180 3.037 0.512 1.00 92.19 70 VAL A C 1
ATOM 553 O O . VAL A 1 70 ? 5.711 3.657 1.432 1.00 92.19 70 VAL A O 1
ATOM 556 N N . CYS A 1 71 ? 4.299 3.586 -0.319 1.00 90.44 71 CYS A N 1
ATOM 557 C CA . CYS A 1 71 ? 3.819 4.956 -0.204 1.00 90.44 71 CYS A CA 1
ATOM 558 C C . CYS A 1 71 ? 2.367 4.942 0.277 1.00 90.44 71 CYS A C 1
ATOM 560 O O . CYS A 1 71 ? 1.492 4.412 -0.405 1.00 90.44 71 CYS A O 1
ATOM 562 N N . LYS A 1 72 ? 2.101 5.544 1.439 1.00 88.38 72 LYS A N 1
ATOM 563 C CA . LYS A 1 72 ? 0.740 5.780 1.929 1.00 88.38 72 LYS A CA 1
ATOM 564 C C . LYS A 1 72 ? 0.336 7.215 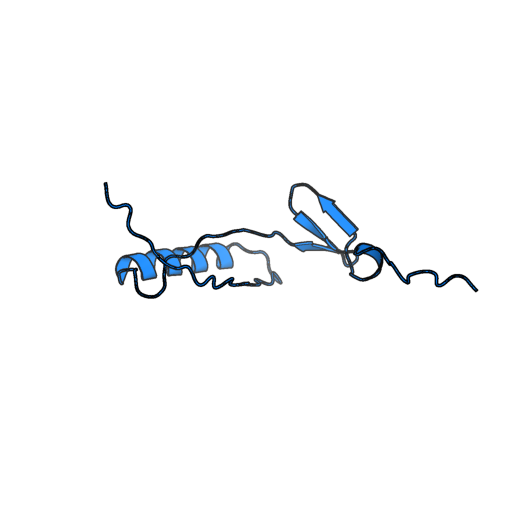1.609 1.00 88.38 72 LYS A C 1
ATOM 566 O O . LYS A 1 72 ? 1.020 8.149 2.018 1.00 88.38 72 LYS A O 1
ATOM 571 N N . GLN A 1 73 ? -0.770 7.378 0.891 1.00 85.31 73 GLN A N 1
ATOM 572 C CA . GLN A 1 73 ? -1.366 8.680 0.617 1.00 85.31 73 GLN A CA 1
ATOM 573 C C . GLN A 1 73 ? -2.766 8.722 1.223 1.00 85.31 73 GLN A C 1
ATOM 575 O O . GLN A 1 73 ? -3.636 7.957 0.822 1.00 85.31 73 GLN A O 1
ATOM 580 N N . ASP A 1 74 ? -2.955 9.590 2.215 1.00 84.62 74 ASP A N 1
ATOM 581 C CA . ASP A 1 74 ? -4.233 9.761 2.903 1.00 84.62 74 ASP A CA 1
ATOM 582 C C . ASP A 1 74 ? -5.010 10.947 2.337 1.00 84.62 74 ASP A C 1
ATOM 584 O O . ASP A 1 74 ? -4.464 12.040 2.153 1.00 84.62 74 ASP A O 1
ATOM 588 N N . TRP A 1 75 ? -6.304 10.737 2.110 1.00 80.25 75 TRP A N 1
ATOM 589 C CA . TRP A 1 75 ? -7.253 11.798 1.802 1.00 80.25 75 TRP A CA 1
ATOM 590 C C . TRP A 1 75 ? -8.191 11.994 2.985 1.00 80.25 75 TRP A C 1
ATOM 592 O O . TRP A 1 75 ? -8.973 11.115 3.330 1.00 80.25 75 TRP A O 1
ATOM 602 N N . PHE A 1 76 ? -8.121 13.172 3.599 1.00 75.88 76 PHE A N 1
ATOM 603 C CA . PHE A 1 76 ? -9.048 13.5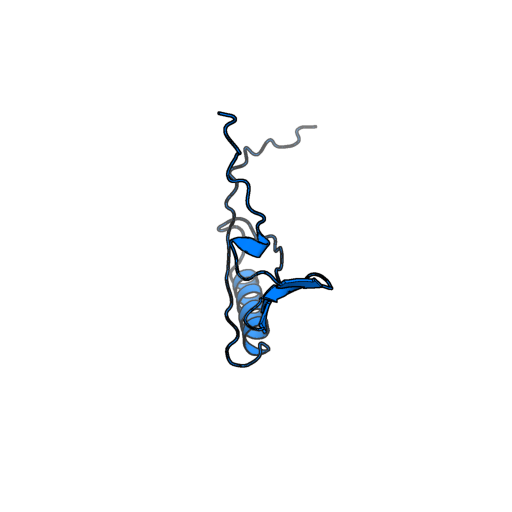66 4.651 1.00 75.88 76 PHE A CA 1
ATOM 604 C C . PHE A 1 76 ? -10.138 14.437 4.040 1.00 75.88 76 PHE A C 1
ATOM 606 O O . PHE A 1 76 ? -9.879 15.567 3.618 1.00 75.88 76 PHE A O 1
ATOM 613 N N . VAL A 1 77 ? -11.358 13.910 3.986 1.00 75.00 77 VAL A N 1
ATOM 614 C CA . VAL A 1 77 ? -12.532 14.643 3.510 1.00 75.00 77 VAL A CA 1
ATOM 615 C C . VAL A 1 77 ? -13.348 15.081 4.719 1.00 75.00 77 VAL A C 1
ATOM 617 O O . VAL A 1 77 ? -13.641 14.291 5.611 1.00 75.00 77 VAL A O 1
ATOM 620 N N . LYS A 1 78 ? -13.702 16.368 4.774 1.00 74.69 78 LYS A N 1
ATOM 621 C CA . LYS A 1 78 ? -14.627 16.886 5.782 1.00 74.69 78 LYS A CA 1
ATOM 622 C C . LYS A 1 78 ? -16.044 16.787 5.238 1.00 74.69 78 LYS A C 1
ATOM 624 O O . LYS A 1 78 ? -16.412 17.562 4.357 1.00 74.69 78 LYS A O 1
ATOM 629 N N . GLU A 1 79 ? -16.847 15.902 5.808 1.00 73.81 79 GLU A N 1
ATOM 630 C CA . GLU A 1 79 ? -18.263 15.787 5.468 1.00 73.81 79 GLU A CA 1
ATOM 631 C C . GLU A 1 79 ? -19.153 16.402 6.551 1.00 73.81 79 GLU A C 1
ATOM 633 O O . GLU A 1 79 ? -18.831 16.408 7.738 1.00 73.81 79 GLU A O 1
ATOM 638 N N . THR A 1 80 ? -20.285 16.975 6.137 1.00 78.19 80 THR A N 1
ATOM 639 C CA . THR A 1 80 ? -21.332 17.400 7.074 1.00 78.19 80 THR A CA 1
ATOM 640 C C . THR A 1 80 ? -22.335 16.265 7.186 1.00 78.19 80 THR A C 1
ATOM 642 O O . THR A 1 80 ? -23.158 16.088 6.288 1.00 78.19 80 THR A O 1
ATOM 645 N N . TYR A 1 81 ? -22.274 15.507 8.281 1.00 74.06 81 TYR A N 1
ATOM 646 C CA . TYR A 1 81 ? -23.241 14.447 8.541 1.00 74.06 81 TYR A CA 1
ATOM 647 C C . TYR A 1 81 ? -24.650 15.039 8.666 1.00 74.06 81 TYR A C 1
ATOM 649 O O . TYR A 1 81 ? -24.915 15.884 9.525 1.00 74.06 81 TYR A O 1
ATOM 657 N N . ARG A 1 82 ? -25.562 14.603 7.794 1.00 77.50 82 ARG A N 1
ATOM 658 C CA . ARG A 1 82 ? -26.999 14.833 7.945 1.00 77.50 82 ARG A CA 1
ATOM 659 C C . ARG A 1 82 ? -27.641 13.482 8.239 1.00 77.50 82 ARG A C 1
ATOM 661 O O . ARG A 1 82 ? -27.643 12.637 7.343 1.00 77.50 82 ARG A O 1
ATOM 668 N N . PRO A 1 83 ? -28.157 13.252 9.457 1.00 75.62 83 PRO A N 1
ATOM 669 C CA . PRO A 1 83 ? -28.870 12.018 9.737 1.00 75.62 83 PRO A CA 1
ATOM 670 C C . PRO A 1 83 ? -30.066 11.908 8.787 1.00 75.62 83 PRO A C 1
ATOM 672 O O . PRO A 1 83 ? -30.747 12.903 8.527 1.00 75.62 83 PRO A O 1
ATOM 675 N N . LYS A 1 84 ? -30.327 10.705 8.270 1.00 70.38 84 LYS A N 1
ATOM 676 C CA . LYS A 1 84 ? -31.612 10.411 7.629 1.00 70.38 84 LYS A CA 1
ATOM 677 C C . LYS A 1 84 ? -32.680 10.450 8.720 1.00 70.38 84 LYS A C 1
ATOM 679 O O . LYS A 1 84 ? -32.801 9.509 9.493 1.00 70.38 84 LYS A O 1
ATOM 684 N N . THR A 1 85 ? -33.380 11.571 8.831 1.00 66.94 85 THR A N 1
ATOM 685 C CA . THR A 1 85 ? -34.666 11.635 9.528 1.00 66.94 85 THR A CA 1
ATOM 686 C C . THR A 1 85 ? -35.734 11.114 8.576 1.00 66.94 85 THR A C 1
ATOM 688 O O . THR A 1 85 ? -35.772 11.577 7.433 1.00 66.94 85 THR A O 1
ATOM 691 N N . ASP A 1 86 ? -36.520 10.143 9.045 1.00 58.31 86 ASP A N 1
ATOM 692 C CA . ASP A 1 86 ? -37.675 9.570 8.337 1.00 58.31 86 ASP A CA 1
ATOM 693 C C . ASP A 1 86 ? -38.682 10.634 7.865 1.00 58.31 86 ASP A C 1
ATOM 695 O O . ASP A 1 86 ? -38.865 11.650 8.582 1.00 58.31 86 ASP A O 1
#

Mean predicted aligned error: 8.87 Å

pLDDT: mean 84.69, std 11.3, range [42.72, 95.38]

Sequence (86 aa):
MRNVLKAETLERRFPLLSVENGCIVSKDADLTVAFEVELPELYTVTADEYEAMHSSWIKAVKVLPEHSVVCKQDWFVKETYRPKTD

InterPro domains:
  IPR024451 TraG, N-terminal, Bacteroidetes [PF12991] (3-55)
  IPR053155 F-pilin assembly protein TraC [PTHR38467] (1-85)

Secondary structure (DSSP, 8-state):
---------HHHHS-EEEEETTEEEETTS-EEE----PPPPTT-S-HHHHHHHHHHHHHHHHTSPTT-------------------